Protein AF-A0A7L5UGE1-F1 (afdb_monomer)

Nearest PDB structures (foldseek):
  4qju-assembly1_B  TM=6.242E-01  e=6.641E+00  Staphylococcus aureus subsp. aureus Mu50

Mean predicted aligned error: 15.77 Å

Sequence (163 aa):
MPEPKDEFDSEWFNFQMKEAQKIKNRIQQMTYGKKKDIEFARKYWDEKIEKNEKELEVIKERLGDFLNRYDMTSFSTSYGNAHLRAAGDKFDWKALSADDKREIAKHLPEELVDRKPKEGAVNKASQILDDGRVVLTETGEIIPGLTGKKGGYKTVTIRERGI

Foldseek 3Di:
DDDPDDPPDPVNVVVVVVVVVVVVVVVVVVVVVVVVVVVVVVVVVVVVVVVVVVVVQVVFVVVQVVCVVVVHQKDADPFFIKGWDWDAWDKPVVVDDPVLQQQLLVPDDPVQDPPGHDPVSLSVQWAADCVQWIAGPPPRDTRPPIGTHGIRDITIDTDGPDD

Solvent-accessible surface area (backbone atoms only — not comparable to full-atom values): 9485 Å² total; per-residue (Å²): 131,86,75,84,80,69,89,76,44,75,65,52,52,52,50,52,53,53,50,52,50,52,51,51,52,50,51,51,51,52,54,51,50,54,52,52,52,52,51,52,53,48,53,54,50,52,54,52,49,54,52,53,53,52,53,50,50,55,51,34,52,53,53,40,52,51,28,59,76,69,75,41,57,61,52,78,56,99,71,28,36,44,33,57,36,69,37,68,70,45,67,55,67,85,79,52,51,80,64,55,52,52,57,42,46,71,76,47,61,73,95,63,57,56,102,68,66,52,72,73,53,52,60,74,50,36,47,55,39,99,86,22,48,30,24,30,70,87,78,64,47,71,44,70,95,47,46,34,50,53,40,72,51,76,39,51,48,75,48,70,66,82,132

pLDDT: mean 77.33, std 13.58, range [39.88, 94.38]

Structure (mmCIF, N/CA/C/O backbone):
data_AF-A0A7L5UGE1-F1
#
_entry.id   AF-A0A7L5UGE1-F1
#
loop_
_atom_site.group_PDB
_atom_site.id
_atom_site.type_symbol
_atom_site.labe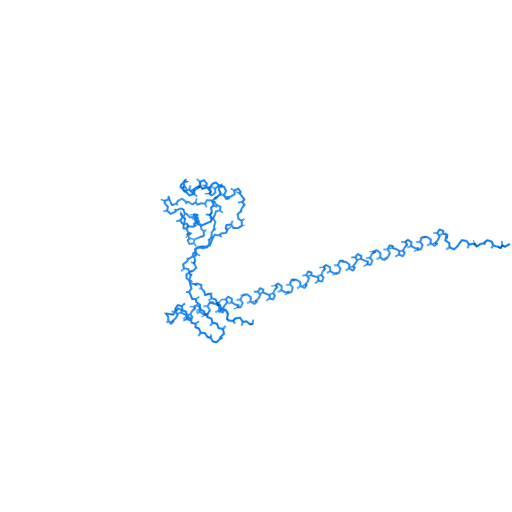l_atom_id
_atom_site.label_alt_id
_atom_site.label_comp_id
_atom_site.label_asym_id
_atom_site.label_entity_id
_atom_site.label_seq_id
_atom_site.pdbx_PDB_ins_code
_atom_site.Cartn_x
_atom_site.Cartn_y
_atom_site.Cartn_z
_atom_site.occupancy
_atom_site.B_iso_or_equiv
_atom_site.auth_seq_id
_atom_site.auth_comp_id
_atom_site.auth_asym_id
_atom_site.auth_atom_id
_atom_site.pdbx_PDB_model_num
ATOM 1 N N . MET A 1 1 ? 59.373 3.687 -53.314 1.00 43.06 1 MET A N 1
ATOM 2 C CA . MET A 1 1 ? 58.569 3.027 -52.265 1.00 43.06 1 MET A CA 1
ATOM 3 C C . MET A 1 1 ? 57.116 3.160 -52.683 1.00 43.06 1 MET A C 1
ATOM 5 O O . MET A 1 1 ? 56.742 4.282 -52.997 1.00 43.06 1 MET A O 1
ATOM 9 N N . PRO A 1 2 ? 56.343 2.073 -52.815 1.00 43.62 2 PRO A N 1
ATOM 10 C CA . PRO A 1 2 ? 54.919 2.188 -53.110 1.00 43.62 2 PRO A CA 1
ATOM 11 C C . PRO A 1 2 ? 54.202 2.766 -51.883 1.00 43.62 2 PRO A C 1
ATOM 13 O O . PRO A 1 2 ? 54.398 2.276 -50.773 1.00 43.62 2 PRO A O 1
ATOM 16 N N . GLU A 1 3 ? 53.431 3.834 -52.083 1.00 52.38 3 GLU A N 1
ATOM 17 C CA . GLU A 1 3 ? 52.557 4.410 -51.057 1.00 52.38 3 GLU A CA 1
ATOM 18 C C . GLU A 1 3 ? 51.480 3.383 -50.656 1.00 52.38 3 GLU A C 1
ATOM 20 O O . GLU A 1 3 ? 51.019 2.625 -51.521 1.00 52.38 3 GLU A O 1
ATOM 25 N N . PRO A 1 4 ? 51.087 3.308 -49.370 1.00 50.84 4 PRO A N 1
ATOM 26 C CA . PRO A 1 4 ? 50.013 2.419 -48.957 1.00 50.84 4 PRO A CA 1
ATOM 27 C C . PRO A 1 4 ? 48.725 2.885 -49.637 1.00 50.84 4 PRO A C 1
ATOM 29 O O . PRO A 1 4 ? 48.258 3.992 -49.390 1.00 50.84 4 PRO A O 1
ATOM 32 N N . LYS A 1 5 ? 48.168 2.052 -50.520 1.00 56.16 5 LYS A N 1
ATOM 33 C CA . LYS A 1 5 ? 46.841 2.277 -51.095 1.00 56.16 5 LYS A CA 1
ATOM 34 C C . LYS A 1 5 ? 45.798 2.121 -49.986 1.00 56.16 5 LYS A C 1
ATOM 36 O O . LYS A 1 5 ? 45.504 1.001 -49.588 1.00 56.16 5 LYS A O 1
ATOM 41 N N . ASP A 1 6 ? 45.336 3.266 -49.494 1.00 61.44 6 ASP A N 1
ATOM 42 C CA . ASP A 1 6 ? 44.106 3.568 -48.753 1.00 61.44 6 ASP A CA 1
ATOM 43 C C . ASP A 1 6 ? 43.287 2.365 -48.244 1.00 61.44 6 ASP A C 1
ATOM 45 O O . ASP A 1 6 ? 42.313 1.944 -48.860 1.00 61.44 6 ASP A O 1
ATOM 49 N N . GLU A 1 7 ? 43.621 1.857 -47.052 1.00 59.53 7 GLU A N 1
ATOM 50 C CA . GLU A 1 7 ? 42.782 0.897 -46.303 1.00 59.53 7 GLU A CA 1
ATOM 51 C C . GLU A 1 7 ? 41.473 1.520 -45.769 1.00 59.53 7 GLU A C 1
ATOM 53 O O . GLU A 1 7 ? 40.597 0.814 -45.267 1.00 59.53 7 GLU A O 1
ATOM 58 N N . PHE A 1 8 ? 41.327 2.844 -45.875 1.00 65.00 8 PHE A N 1
ATOM 59 C CA . PHE A 1 8 ? 40.219 3.624 -45.323 1.00 65.00 8 PHE A CA 1
ATOM 60 C C . PHE A 1 8 ? 39.523 4.436 -46.416 1.00 65.00 8 PHE A C 1
ATOM 62 O O . PHE A 1 8 ? 39.531 5.667 -46.406 1.00 65.00 8 PHE A O 1
ATOM 69 N N . ASP A 1 9 ? 38.928 3.740 -47.378 1.00 77.44 9 ASP A N 1
ATOM 70 C CA . ASP A 1 9 ? 38.151 4.363 -48.443 1.00 77.44 9 ASP A CA 1
ATOM 71 C C . ASP A 1 9 ? 36.669 4.568 -48.059 1.00 77.44 9 ASP A C 1
ATOM 73 O O . ASP A 1 9 ? 36.203 4.280 -46.948 1.00 77.44 9 ASP A O 1
ATOM 77 N N . SER A 1 10 ? 35.898 5.113 -49.000 1.00 77.38 10 SER A N 1
ATOM 78 C CA . SER A 1 10 ? 34.471 5.391 -48.799 1.00 77.38 10 SER A CA 1
ATOM 79 C C . SER A 1 10 ? 33.643 4.118 -48.575 1.00 77.38 10 SER A C 1
ATOM 81 O O . SER A 1 10 ? 32.617 4.166 -47.891 1.00 77.38 10 SER A O 1
ATOM 83 N N . GLU A 1 11 ? 34.065 2.975 -49.123 1.00 80.44 11 GLU A N 1
ATOM 84 C CA . GLU A 1 11 ? 33.382 1.694 -48.935 1.00 80.44 11 GLU A CA 1
ATOM 85 C C . GLU A 1 11 ? 33.608 1.157 -47.522 1.00 80.44 11 GLU A C 1
ATOM 87 O O . GLU A 1 11 ? 32.646 0.751 -46.858 1.00 80.44 11 GLU A O 1
ATOM 92 N N . TRP A 1 12 ? 34.843 1.250 -47.019 1.00 81.94 12 TRP A N 1
ATOM 93 C CA . TRP A 1 12 ? 35.171 0.926 -45.634 1.00 81.94 12 TRP A CA 1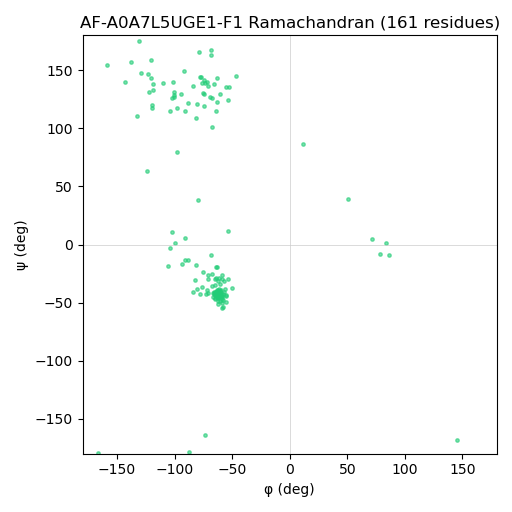
ATOM 94 C C . TRP A 1 12 ? 34.354 1.775 -44.655 1.00 81.94 12 TRP A C 1
ATOM 96 O O . TRP A 1 12 ? 33.716 1.232 -43.749 1.00 81.94 12 TRP A O 1
ATOM 106 N N . PHE A 1 13 ? 34.281 3.095 -44.865 1.00 77.69 13 PHE A N 1
ATOM 107 C CA . PHE A 1 13 ? 33.494 3.989 -44.007 1.00 77.69 13 PHE A CA 1
ATOM 108 C C . PHE A 1 13 ? 32.000 3.626 -44.008 1.00 77.69 13 PHE A C 1
ATOM 110 O O . PHE A 1 13 ? 31.371 3.531 -42.949 1.00 77.69 13 PHE A O 1
ATOM 117 N N . ASN A 1 14 ? 31.429 3.348 -45.184 1.00 79.94 14 ASN A N 1
ATOM 118 C CA . ASN A 1 14 ? 30.033 2.926 -45.315 1.00 79.94 14 ASN A CA 1
ATOM 119 C C . ASN A 1 14 ? 29.756 1.591 -44.608 1.00 79.94 14 ASN A C 1
ATOM 121 O O . ASN A 1 14 ? 28.712 1.432 -43.965 1.00 79.94 14 ASN A O 1
ATOM 125 N N . PHE A 1 15 ? 30.691 0.640 -44.679 1.00 83.75 15 PHE A N 1
ATOM 126 C CA . PHE A 1 15 ? 30.605 -0.615 -43.939 1.00 83.75 15 PHE A CA 1
ATOM 127 C C . PHE A 1 15 ? 30.607 -0.375 -42.422 1.00 83.75 15 PHE A C 1
ATOM 129 O O . PHE A 1 15 ? 29.707 -0.865 -41.732 1.00 83.75 15 PHE A O 1
ATOM 136 N N . GLN A 1 16 ? 31.537 0.439 -41.907 1.00 83.88 16 GLN A N 1
ATOM 137 C CA . GLN A 1 16 ? 31.598 0.770 -40.478 1.00 83.88 16 GLN A CA 1
ATOM 138 C C . GLN A 1 16 ? 30.318 1.463 -39.994 1.00 83.88 16 GLN A C 1
ATOM 140 O O . GLN A 1 16 ? 29.776 1.105 -38.949 1.00 83.88 16 GLN A O 1
ATOM 145 N N . MET A 1 17 ? 29.768 2.400 -40.773 1.00 86.25 17 MET A N 1
ATOM 146 C CA . MET A 1 17 ? 28.510 3.081 -40.441 1.00 86.25 17 MET A CA 1
ATOM 147 C C . MET A 1 17 ? 27.316 2.118 -40.396 1.00 86.25 17 MET A C 1
ATOM 149 O O . MET A 1 17 ? 26.466 2.211 -39.504 1.00 86.25 17 MET A O 1
ATOM 153 N N . LYS A 1 18 ? 27.260 1.146 -41.315 1.00 86.00 18 LYS A N 1
ATOM 154 C CA . LYS A 1 18 ? 26.225 0.103 -41.319 1.00 86.00 18 LYS A CA 1
ATOM 155 C C . LYS A 1 18 ? 26.334 -0.807 -40.094 1.00 86.00 18 LYS A C 1
ATOM 157 O O . LYS A 1 18 ? 25.310 -1.119 -39.479 1.00 86.00 18 LYS A O 1
ATOM 162 N N . GLU A 1 19 ? 27.543 -1.210 -39.713 1.00 89.00 19 GLU A N 1
ATOM 163 C CA . GLU A 1 19 ? 27.772 -2.011 -38.505 1.00 89.00 19 GLU A CA 1
ATOM 164 C C . GLU A 1 19 ? 27.459 -1.220 -37.228 1.00 89.00 19 GLU A C 1
ATOM 166 O O . GLU A 1 19 ? 26.754 -1.727 -36.352 1.00 89.00 19 GLU A O 1
ATOM 171 N N . ALA A 1 20 ? 27.851 0.054 -37.155 1.00 87.81 20 ALA A N 1
ATOM 172 C CA . ALA A 1 20 ? 27.502 0.941 -36.047 1.00 87.81 20 ALA A CA 1
ATOM 173 C C . ALA A 1 20 ? 25.978 1.070 -35.880 1.00 87.81 20 ALA A C 1
ATOM 175 O O . ALA A 1 20 ? 25.462 0.968 -34.762 1.00 87.81 20 ALA A O 1
ATOM 176 N N . GLN A 1 21 ? 25.229 1.208 -36.981 1.00 91.38 21 GLN A N 1
ATOM 177 C CA . GLN A 1 21 ? 23.766 1.254 -36.938 1.00 91.38 21 GLN A CA 1
ATOM 178 C C . GLN A 1 21 ? 23.159 -0.070 -36.451 1.00 91.38 21 GLN A C 1
ATOM 180 O O . GLN A 1 21 ? 22.232 -0.059 -35.635 1.00 91.38 21 GLN A O 1
ATOM 185 N N . LYS A 1 22 ? 23.685 -1.222 -36.893 1.00 94.31 22 LYS A N 1
ATOM 186 C CA . LYS A 1 22 ? 23.242 -2.537 -36.397 1.00 94.31 22 LYS A CA 1
ATOM 187 C C . LYS A 1 22 ? 23.493 -2.685 -34.899 1.00 94.31 22 LYS A C 1
ATOM 189 O O . LYS A 1 22 ? 22.602 -3.133 -34.177 1.00 94.31 22 LYS A O 1
ATOM 194 N N . ILE A 1 23 ? 24.676 -2.297 -34.424 1.00 91.00 23 ILE A N 1
ATOM 195 C CA . ILE A 1 23 ? 25.034 -2.346 -33.001 1.00 91.00 23 ILE A CA 1
ATOM 196 C C . ILE A 1 23 ? 24.110 -1.430 -32.194 1.00 91.00 23 ILE A C 1
ATOM 198 O O . ILE A 1 23 ? 23.554 -1.863 -31.185 1.00 91.00 23 ILE A O 1
ATOM 202 N N . LYS A 1 24 ? 23.859 -0.205 -32.667 1.00 93.69 24 LYS A N 1
ATOM 203 C CA . LYS A 1 24 ? 22.933 0.734 -32.019 1.00 93.69 24 LYS A CA 1
ATOM 204 C C . LYS A 1 24 ? 21.520 0.157 -31.900 1.00 93.69 24 LYS A C 1
ATOM 206 O O . LYS A 1 24 ? 20.927 0.221 -30.824 1.00 93.69 24 LYS A O 1
ATOM 211 N N . ASN A 1 25 ? 21.011 -0.468 -32.961 1.00 93.56 25 ASN A N 1
ATOM 212 C CA . ASN A 1 25 ? 19.705 -1.129 -32.940 1.00 93.56 25 ASN A CA 1
ATOM 213 C C . ASN A 1 25 ? 19.673 -2.293 -31.931 1.00 93.56 25 ASN A C 1
ATOM 215 O O . ASN A 1 25 ? 18.712 -2.420 -31.172 1.00 93.56 25 ASN A O 1
ATOM 219 N N . ARG A 1 26 ? 20.738 -3.107 -31.855 1.00 94.19 26 ARG A N 1
ATOM 220 C CA . ARG A 1 26 ? 20.853 -4.179 -30.847 1.00 94.19 26 ARG A CA 1
ATOM 221 C C . ARG A 1 26 ? 20.859 -3.623 -29.423 1.00 94.19 26 ARG A C 1
ATOM 223 O O . ARG A 1 26 ? 20.152 -4.148 -28.569 1.00 94.19 26 ARG A O 1
ATOM 230 N N . ILE A 1 27 ? 21.598 -2.541 -29.161 1.00 93.75 27 ILE A N 1
ATOM 231 C CA . ILE A 1 27 ? 21.618 -1.876 -27.846 1.00 93.75 27 ILE A CA 1
ATOM 232 C C . ILE A 1 27 ? 20.215 -1.398 -27.455 1.00 93.75 27 ILE A C 1
ATOM 234 O O . ILE A 1 27 ? 19.791 -1.598 -26.314 1.00 93.75 27 ILE A O 1
ATOM 238 N N . GLN A 1 28 ? 19.470 -0.806 -28.390 1.00 94.00 28 GLN A N 1
ATOM 239 C CA . GLN A 1 28 ? 18.096 -0.366 -28.144 1.00 94.00 28 GLN A CA 1
ATOM 240 C C . GLN A 1 28 ? 17.165 -1.539 -27.817 1.00 94.00 28 GLN A C 1
ATOM 242 O O . GLN A 1 28 ? 16.421 -1.465 -26.839 1.00 94.00 28 GLN A O 1
ATOM 247 N N . GLN A 1 29 ? 17.248 -2.638 -28.572 1.00 93.62 29 GLN A N 1
ATOM 248 C CA . GLN A 1 29 ? 16.466 -3.849 -28.306 1.00 93.62 29 GLN A CA 1
ATOM 249 C C . GLN A 1 29 ? 16.792 -4.457 -26.937 1.00 93.62 29 GLN A C 1
ATOM 251 O O . GLN A 1 29 ? 15.876 -4.760 -26.176 1.00 93.62 29 GLN A O 1
ATOM 256 N N . MET A 1 30 ? 18.076 -4.564 -26.578 1.00 92.50 30 MET A N 1
ATOM 257 C CA . MET A 1 30 ? 18.494 -5.056 -25.258 1.00 92.50 30 MET A CA 1
ATOM 258 C C . MET A 1 30 ? 18.007 -4.143 -24.127 1.00 92.50 30 MET A C 1
ATOM 260 O O . MET A 1 30 ? 17.548 -4.620 -23.092 1.00 92.50 30 MET A O 1
ATOM 264 N N . THR A 1 31 ? 18.056 -2.823 -24.326 1.00 92.62 31 THR A N 1
ATOM 265 C CA . THR A 1 31 ? 17.571 -1.845 -23.340 1.00 92.62 31 THR A CA 1
ATOM 266 C C . THR A 1 31 ? 16.060 -1.950 -23.145 1.00 92.62 31 THR A C 1
ATOM 268 O O . THR A 1 31 ? 15.576 -1.875 -22.015 1.00 92.62 31 THR A O 1
ATOM 271 N N . TYR A 1 32 ? 15.309 -2.141 -24.232 1.00 92.94 32 TYR A N 1
ATOM 272 C CA . TYR A 1 32 ? 13.870 -2.378 -24.172 1.00 92.94 32 TYR A CA 1
ATOM 273 C C . TYR A 1 32 ? 13.546 -3.700 -23.460 1.00 92.94 32 TYR A C 1
ATOM 275 O O . TYR A 1 32 ? 12.730 -3.700 -22.541 1.00 92.94 32 TYR A O 1
ATOM 283 N N . GLY A 1 33 ? 14.241 -4.790 -23.810 1.00 91.56 33 GLY A N 1
ATOM 284 C CA . GLY A 1 33 ? 14.109 -6.089 -23.142 1.00 91.56 33 GLY A CA 1
ATOM 285 C C . GLY A 1 33 ? 14.345 -5.984 -21.636 1.00 91.56 33 GLY A C 1
ATOM 286 O O . GLY A 1 33 ? 13.472 -6.343 -20.854 1.00 91.56 33 GLY A O 1
ATOM 287 N N . LYS A 1 34 ? 15.442 -5.335 -21.224 1.00 92.50 34 LYS A N 1
ATOM 288 C CA . LYS A 1 34 ? 15.752 -5.090 -19.807 1.00 92.50 34 LYS A CA 1
ATOM 289 C C . LYS A 1 34 ? 14.623 -4.365 -19.069 1.00 92.50 34 LYS A C 1
ATOM 291 O O . LYS A 1 34 ? 14.309 -4.715 -17.935 1.00 92.50 34 LYS A O 1
ATOM 296 N N . LYS A 1 35 ? 14.027 -3.332 -19.677 1.00 94.06 35 LYS A N 1
ATOM 297 C CA . LYS A 1 35 ? 12.900 -2.610 -19.061 1.00 94.06 35 LYS A CA 1
ATOM 298 C C . LYS A 1 35 ? 11.688 -3.522 -18.885 1.00 94.06 35 LYS A C 1
ATOM 300 O O . LYS A 1 35 ? 11.094 -3.517 -17.811 1.00 94.06 35 LYS A O 1
ATOM 305 N N . LYS A 1 36 ? 11.371 -4.318 -19.906 1.00 93.81 36 LYS A N 1
ATOM 306 C CA . LYS A 1 36 ? 10.251 -5.262 -19.882 1.00 93.81 36 LYS A CA 1
ATOM 307 C C . LYS A 1 36 ? 10.444 -6.358 -18.830 1.00 93.81 36 LYS A C 1
ATOM 309 O O . LYS A 1 36 ? 9.499 -6.678 -18.119 1.00 93.81 36 LYS A O 1
ATOM 314 N N . ASP A 1 37 ? 11.658 -6.880 -18.682 1.00 94.12 37 ASP A N 1
ATOM 315 C CA . ASP A 1 37 ? 11.968 -7.901 -17.675 1.00 94.12 37 ASP A CA 1
ATOM 316 C C . ASP A 1 37 ? 11.813 -7.352 -16.253 1.00 94.12 37 ASP A C 1
ATOM 318 O O . ASP A 1 37 ? 11.245 -8.015 -15.388 1.00 94.12 37 ASP A O 1
ATOM 322 N N . ILE A 1 38 ? 12.260 -6.112 -16.013 1.00 93.25 38 ILE A N 1
ATOM 323 C CA . ILE A 1 38 ? 12.062 -5.430 -14.725 1.00 93.25 38 ILE A CA 1
ATOM 324 C C . ILE A 1 38 ? 10.572 -5.230 -14.443 1.00 93.25 38 ILE A C 1
ATOM 326 O O . ILE A 1 38 ? 10.128 -5.461 -13.322 1.00 93.25 38 ILE A O 1
ATOM 330 N N . GLU A 1 39 ? 9.801 -4.794 -15.438 1.00 94.38 39 GLU A N 1
ATOM 331 C CA . GLU A 1 39 ? 8.356 -4.601 -15.303 1.00 94.38 39 GLU A CA 1
ATOM 332 C C . GLU A 1 39 ? 7.639 -5.920 -14.992 1.00 94.38 39 GLU A C 1
ATOM 334 O O . GLU A 1 39 ? 6.830 -5.981 -14.068 1.00 94.38 39 GLU A O 1
ATOM 339 N N . PHE A 1 40 ? 7.997 -6.996 -15.697 1.00 93.81 40 PHE A N 1
ATOM 340 C CA . PHE A 1 40 ? 7.453 -8.327 -15.452 1.00 93.81 40 PHE A CA 1
ATOM 341 C C . PHE A 1 40 ? 7.802 -8.839 -14.05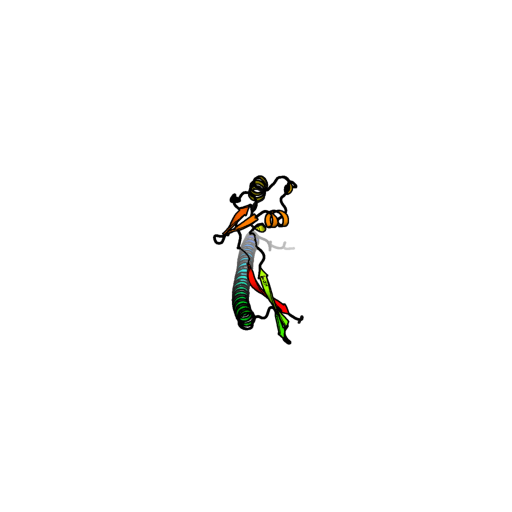1 1.00 93.81 40 PHE A C 1
ATOM 343 O O . PHE A 1 40 ? 6.923 -9.314 -13.334 1.00 93.81 40 PHE A O 1
ATOM 350 N N . ALA A 1 41 ? 9.065 -8.703 -13.636 1.00 93.31 41 ALA A N 1
ATOM 351 C CA . ALA A 1 41 ? 9.507 -9.117 -12.310 1.00 93.31 41 ALA A CA 1
ATOM 352 C C . ALA A 1 41 ? 8.791 -8.334 -11.202 1.00 93.31 41 ALA A C 1
ATOM 354 O O . ALA A 1 41 ? 8.354 -8.936 -10.225 1.00 93.31 41 ALA A O 1
ATOM 355 N N . ARG A 1 42 ? 8.632 -7.013 -11.362 1.00 93.56 42 ARG A N 1
ATOM 356 C CA . ARG A 1 42 ? 7.875 -6.176 -10.417 1.00 93.56 42 ARG A CA 1
ATOM 357 C C . ARG A 1 42 ? 6.441 -6.654 -10.296 1.00 93.56 42 ARG A C 1
ATOM 359 O O . ARG A 1 42 ? 6.029 -7.022 -9.207 1.00 93.56 42 ARG A O 1
ATOM 366 N N . LYS A 1 43 ? 5.739 -6.763 -11.426 1.00 93.94 43 LYS A N 1
ATOM 367 C CA . LYS A 1 43 ? 4.349 -7.218 -11.449 1.00 93.94 43 LYS A CA 1
ATOM 368 C C . LYS A 1 43 ? 4.182 -8.583 -10.778 1.00 93.94 43 LYS A C 1
ATOM 370 O O . LYS A 1 43 ? 3.277 -8.758 -9.973 1.00 93.94 43 LYS A O 1
ATOM 375 N N . TYR A 1 44 ? 5.073 -9.530 -11.070 1.00 94.38 44 TYR A N 1
ATOM 376 C CA . TYR A 1 44 ? 5.045 -10.851 -10.447 1.00 94.38 44 TYR A CA 1
ATOM 377 C C . TYR A 1 44 ? 5.160 -10.774 -8.918 1.00 94.38 44 TYR A C 1
ATOM 379 O O . TYR A 1 44 ? 4.395 -11.428 -8.211 1.00 94.38 44 TYR A O 1
ATOM 387 N N . TRP A 1 45 ? 6.106 -9.991 -8.393 1.00 92.25 45 TRP A N 1
ATOM 388 C CA . TRP A 1 45 ? 6.289 -9.864 -6.947 1.00 92.25 45 TRP A CA 1
ATOM 389 C C . TRP A 1 45 ? 5.168 -9.073 -6.280 1.00 92.25 45 TRP A C 1
ATOM 391 O O . TRP A 1 45 ? 4.712 -9.492 -5.218 1.00 92.25 45 TRP A O 1
ATOM 401 N N . ASP A 1 46 ? 4.681 -8.010 -6.916 1.00 93.12 46 ASP A N 1
ATOM 402 C CA . ASP A 1 46 ? 3.555 -7.215 -6.425 1.00 93.12 46 ASP A CA 1
ATOM 403 C C . ASP A 1 46 ? 2.303 -8.095 -6.270 1.00 93.12 46 ASP A C 1
ATOM 405 O O . ASP A 1 46 ? 1.687 -8.108 -5.207 1.00 93.12 46 ASP A O 1
ATOM 409 N N . GLU A 1 47 ? 1.993 -8.940 -7.262 1.00 92.69 47 GLU A N 1
ATOM 410 C CA . GLU A 1 47 ? 0.884 -9.904 -7.187 1.00 92.69 47 GLU A CA 1
ATOM 411 C C . GLU A 1 47 ? 1.060 -10.919 -6.041 1.00 92.69 47 GLU A C 1
ATOM 413 O O . GLU A 1 47 ? 0.092 -11.312 -5.380 1.00 92.69 47 GLU A O 1
ATOM 418 N N . LYS A 1 48 ? 2.294 -11.374 -5.783 1.00 91.81 48 LYS A N 1
ATOM 419 C CA . LYS A 1 48 ? 2.575 -12.299 -4.672 1.00 91.81 48 LYS A CA 1
ATOM 420 C C . LYS A 1 48 ? 2.444 -11.615 -3.320 1.00 91.81 48 LYS A C 1
ATOM 422 O O . LYS A 1 48 ? 1.905 -12.232 -2.404 1.00 91.81 48 LYS A O 1
ATOM 427 N N . ILE A 1 49 ? 2.930 -10.387 -3.185 1.00 89.56 49 ILE A N 1
ATOM 428 C CA . ILE A 1 49 ? 2.800 -9.606 -1.954 1.00 89.56 49 ILE A CA 1
ATOM 429 C C . ILE A 1 49 ? 1.320 -9.355 -1.678 1.00 89.56 49 ILE A C 1
ATOM 431 O O . ILE A 1 49 ? 0.847 -9.748 -0.618 1.00 89.56 49 ILE A O 1
ATOM 435 N N . GLU A 1 50 ? 0.567 -8.852 -2.659 1.00 91.06 50 GLU A N 1
ATOM 436 C CA . GLU A 1 50 ? -0.868 -8.581 -2.519 1.00 91.06 50 GLU A CA 1
ATOM 437 C C . GLU A 1 50 ? -1.648 -9.842 -2.107 1.00 91.06 50 GLU A C 1
ATOM 439 O O . GLU A 1 50 ? -2.528 -9.797 -1.245 1.00 91.06 50 GLU A O 1
ATOM 444 N N . LYS A 1 51 ? -1.308 -11.003 -2.685 1.00 92.50 51 LYS A N 1
ATOM 445 C CA . LYS A 1 51 ? -1.910 -12.280 -2.282 1.00 92.50 51 LYS A CA 1
ATOM 446 C C . LYS A 1 51 ? -1.636 -12.600 -0.807 1.00 92.50 51 LYS A C 1
ATOM 448 O O . LYS A 1 51 ? -2.566 -12.963 -0.090 1.00 92.50 51 LYS A O 1
ATOM 453 N N . ASN A 1 52 ? -0.387 -12.483 -0.359 1.00 91.56 52 ASN A N 1
ATOM 454 C CA . ASN A 1 52 ? -0.022 -12.768 1.032 1.00 91.56 52 ASN A CA 1
ATOM 455 C C . ASN A 1 52 ? -0.629 -11.748 2.006 1.00 91.56 52 ASN A C 1
ATOM 457 O O . ASN A 1 52 ? -1.048 -12.125 3.095 1.00 91.56 52 ASN A O 1
ATOM 461 N N . GLU A 1 53 ? -0.737 -10.477 1.615 1.00 90.12 53 GLU A N 1
ATOM 462 C CA . GLU A 1 53 ? -1.416 -9.448 2.408 1.00 90.12 53 GLU A CA 1
ATOM 463 C C . GLU A 1 53 ? -2.901 -9.779 2.596 1.00 90.12 53 GLU A C 1
ATOM 465 O O . GLU A 1 53 ? -3.406 -9.704 3.715 1.00 90.12 53 GLU A O 1
ATOM 470 N N . LYS A 1 54 ? -3.590 -10.237 1.542 1.00 89.12 54 LYS A N 1
ATOM 471 C CA . LYS A 1 54 ? -4.981 -10.710 1.647 1.00 89.12 54 LYS A CA 1
ATOM 472 C C . LYS A 1 54 ? -5.112 -11.913 2.580 1.00 89.12 54 LYS A C 1
ATOM 474 O O . LYS A 1 54 ? -6.019 -11.944 3.407 1.00 89.12 54 LYS A O 1
ATOM 479 N N . GLU A 1 55 ? -4.217 -12.896 2.473 1.00 90.12 55 GLU A N 1
ATOM 480 C CA . GLU A 1 55 ? -4.208 -14.051 3.382 1.00 90.12 55 GLU A CA 1
ATOM 481 C C . GLU A 1 55 ? -3.961 -13.625 4.839 1.00 90.12 55 GLU A C 1
ATOM 483 O O . GLU A 1 55 ? -4.631 -14.116 5.752 1.00 90.12 55 GLU A O 1
ATOM 488 N N . LEU A 1 56 ? -3.062 -12.663 5.063 1.00 87.00 56 LEU A N 1
ATOM 489 C CA . LEU A 1 56 ? -2.798 -12.095 6.381 1.00 87.00 56 LEU A CA 1
ATOM 490 C C . LEU A 1 56 ? -4.029 -11.378 6.958 1.00 87.00 56 LEU A C 1
ATOM 492 O O . LEU A 1 56 ? -4.318 -11.541 8.144 1.00 87.00 56 LEU A O 1
ATOM 496 N N . GLU A 1 57 ? -4.770 -10.617 6.151 1.00 84.31 57 GLU A N 1
ATOM 497 C CA . GLU A 1 57 ? -6.021 -9.984 6.592 1.00 84.31 57 GLU A CA 1
ATOM 498 C C . GLU A 1 57 ? -7.077 -11.025 6.991 1.00 84.31 57 GLU A C 1
ATOM 500 O O . GLU A 1 57 ? -7.661 -10.912 8.068 1.00 84.31 57 GLU A O 1
ATOM 505 N N . VAL A 1 58 ? -7.237 -12.110 6.224 1.00 87.38 58 VAL A N 1
ATOM 506 C CA . VAL A 1 58 ? -8.137 -13.220 6.599 1.00 87.38 58 VAL A CA 1
ATOM 507 C C . VAL A 1 58 ? -7.723 -13.852 7.934 1.00 87.38 58 VAL A C 1
ATOM 509 O O . VAL A 1 58 ? -8.571 -14.202 8.758 1.00 87.38 58 VAL A O 1
ATOM 512 N N . ILE A 1 59 ? -6.420 -14.007 8.189 1.00 88.88 59 ILE A N 1
ATOM 513 C CA . ILE A 1 59 ? -5.926 -14.509 9.480 1.00 88.88 59 ILE A CA 1
ATOM 514 C C . ILE A 1 59 ? -6.257 -13.525 10.609 1.00 88.88 59 ILE A C 1
ATOM 516 O O . ILE A 1 59 ? -6.706 -13.955 11.674 1.00 88.88 59 ILE A O 1
ATOM 520 N N . LYS A 1 60 ? -6.075 -12.216 10.397 1.00 87.00 60 LYS A N 1
ATOM 521 C CA . LYS A 1 60 ? -6.433 -11.184 11.384 1.00 87.00 60 LYS A CA 1
ATOM 522 C C . LYS A 1 60 ? -7.922 -11.203 11.715 1.00 87.00 60 LYS A C 1
ATOM 524 O O . LYS A 1 60 ? -8.258 -11.118 12.893 1.00 87.00 60 LYS A O 1
ATOM 529 N N . GLU A 1 61 ? -8.793 -11.357 10.720 1.00 84.44 61 GLU A N 1
ATOM 530 C CA . GLU A 1 61 ? -10.241 -11.499 10.926 1.00 84.44 61 GLU A CA 1
ATOM 531 C C . GLU A 1 61 ? -10.556 -12.714 11.803 1.00 84.44 61 GLU A C 1
ATOM 533 O O . GLU A 1 61 ? -11.200 -12.574 12.840 1.00 84.44 61 GLU A O 1
ATOM 538 N N . ARG A 1 62 ? -9.996 -13.886 11.476 1.00 87.06 62 ARG A N 1
ATOM 539 C CA . ARG A 1 62 ? -10.190 -15.113 12.270 1.00 87.06 62 ARG A CA 1
ATOM 540 C C . ARG A 1 62 ? -9.683 -14.983 13.705 1.00 87.06 62 ARG A C 1
ATOM 542 O O . ARG A 1 62 ? -10.323 -15.477 14.632 1.00 87.06 62 ARG A O 1
ATOM 549 N N . LEU A 1 63 ? -8.537 -14.332 13.908 1.00 88.62 63 LEU A N 1
ATOM 550 C CA . LEU A 1 63 ? -8.024 -14.034 15.248 1.00 88.62 63 LEU A CA 1
ATOM 551 C C . LEU A 1 63 ? -8.946 -13.061 15.993 1.00 88.62 63 LEU A C 1
ATOM 553 O O . LEU A 1 63 ? -9.112 -13.182 17.205 1.00 88.62 63 LEU A O 1
ATOM 557 N N . GLY A 1 64 ? -9.566 -12.120 15.280 1.00 84.94 64 GLY A N 1
ATOM 558 C CA . GLY A 1 64 ? -10.534 -11.181 15.837 1.00 84.94 64 GLY A CA 1
ATOM 559 C C . GLY A 1 64 ? -11.802 -11.888 16.292 1.00 84.94 64 GLY A C 1
ATOM 560 O O . GLY A 1 64 ? -12.253 -11.669 17.415 1.00 84.94 64 GLY A O 1
ATOM 561 N N . ASP A 1 65 ? -12.321 -12.793 15.465 1.00 84.88 65 ASP A N 1
ATOM 562 C CA . ASP A 1 65 ? -13.466 -13.644 15.787 1.00 84.88 65 ASP A CA 1
ATOM 563 C C . ASP A 1 65 ? -13.185 -14.548 16.985 1.00 84.88 65 ASP A C 1
ATOM 565 O O . ASP A 1 65 ? -14.028 -14.672 17.874 1.00 84.88 65 ASP A O 1
ATOM 569 N N . PHE A 1 66 ? -11.992 -15.148 17.044 1.00 89.00 66 PHE A N 1
ATOM 570 C CA . PHE A 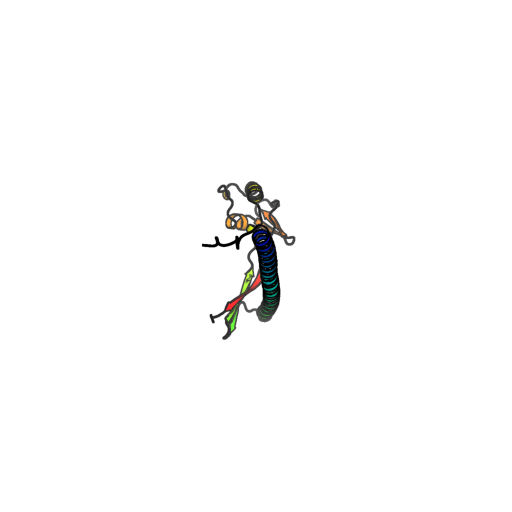1 66 ? -11.547 -15.931 18.194 1.00 89.00 66 PHE A CA 1
ATOM 571 C C . PHE A 1 66 ? -11.562 -15.088 19.474 1.00 89.00 66 PHE A C 1
ATOM 573 O O . PHE A 1 66 ? -12.216 -15.458 20.446 1.00 89.00 66 PHE A O 1
ATOM 580 N N . LEU A 1 67 ? -10.894 -13.932 19.464 1.00 88.00 67 LEU A N 1
ATOM 581 C CA . LEU A 1 67 ? -10.826 -13.043 20.624 1.00 88.00 67 LEU A CA 1
ATOM 582 C C . LEU A 1 67 ? -12.221 -12.572 21.062 1.00 88.00 67 LEU A C 1
ATOM 584 O O . LEU A 1 67 ? -12.529 -12.609 22.248 1.00 88.00 67 LEU A O 1
ATOM 588 N N . ASN A 1 68 ? -13.099 -12.214 20.120 1.00 83.69 68 ASN A N 1
ATOM 589 C CA . ASN A 1 68 ? -14.479 -11.828 20.423 1.00 83.69 68 ASN A CA 1
ATOM 590 C C . ASN A 1 68 ? -15.310 -12.982 21.000 1.00 83.69 68 ASN A C 1
ATOM 592 O O . ASN A 1 68 ? -16.060 -12.768 21.948 1.00 83.69 68 ASN A O 1
ATOM 596 N N . ARG A 1 69 ? -15.185 -14.200 20.456 1.00 90.31 69 ARG A N 1
ATOM 597 C CA . ARG A 1 69 ? -15.940 -15.379 20.914 1.00 90.31 69 ARG A CA 1
ATOM 598 C C . ARG A 1 69 ? -15.650 -15.730 22.371 1.00 90.31 69 ARG A C 1
ATOM 600 O O . ARG A 1 69 ? -16.542 -16.217 23.058 1.00 90.31 69 ARG A O 1
ATOM 607 N N . TYR A 1 70 ? -14.419 -15.505 22.817 1.00 89.88 70 TYR A N 1
ATOM 608 C CA . TYR A 1 70 ? -13.979 -15.802 24.180 1.00 89.88 70 TYR A CA 1
ATOM 609 C C . TYR A 1 70 ? -13.903 -14.561 25.082 1.00 89.88 70 TYR A C 1
ATOM 611 O O . TYR A 1 70 ? -13.358 -14.653 26.177 1.00 89.88 70 TYR A O 1
ATOM 619 N N . ASP A 1 71 ? -14.429 -13.416 24.631 1.00 86.44 71 ASP A N 1
ATOM 620 C CA . ASP A 1 71 ? -14.386 -12.125 25.336 1.00 86.44 71 ASP A CA 1
ATOM 621 C C . ASP A 1 71 ? -12.972 -11.718 25.806 1.00 86.44 71 ASP A C 1
ATOM 623 O O . ASP A 1 71 ? -12.743 -11.187 26.892 1.00 86.44 71 ASP A O 1
ATOM 627 N N . MET A 1 72 ? -11.979 -11.995 24.962 1.00 86.19 72 MET A N 1
ATOM 628 C CA . MET A 1 72 ? -10.576 -11.682 25.206 1.00 86.19 72 MET A CA 1
ATOM 629 C C . MET A 1 72 ? -10.169 -10.431 24.425 1.00 86.19 72 MET A C 1
ATOM 631 O O . MET A 1 72 ? -10.502 -10.254 23.256 1.00 86.19 72 MET A O 1
ATOM 635 N N . THR A 1 73 ? -9.368 -9.565 25.041 1.00 83.75 73 THR A N 1
ATOM 636 C CA . THR A 1 73 ? -8.796 -8.374 24.378 1.00 83.75 73 THR A CA 1
ATOM 637 C C . THR A 1 73 ? -7.404 -8.630 23.801 1.00 83.75 73 THR A C 1
ATOM 639 O O . THR A 1 73 ? -6.917 -7.871 22.957 1.00 83.75 73 THR A O 1
ATOM 642 N N . SER A 1 74 ? -6.747 -9.710 24.230 1.00 87.50 74 SER A N 1
ATOM 643 C CA . SER A 1 74 ? -5.443 -10.121 23.721 1.00 87.50 74 SER A CA 1
ATOM 644 C C . SER A 1 74 ? -5.160 -11.595 23.965 1.00 87.50 74 SER A C 1
ATOM 646 O O . SER A 1 74 ? -5.688 -12.179 24.908 1.00 87.50 74 SER A O 1
ATOM 648 N N . PHE A 1 75 ? -4.304 -12.174 23.127 1.00 87.25 75 PHE A N 1
ATOM 649 C CA . PHE A 1 75 ? -3.802 -13.534 23.280 1.00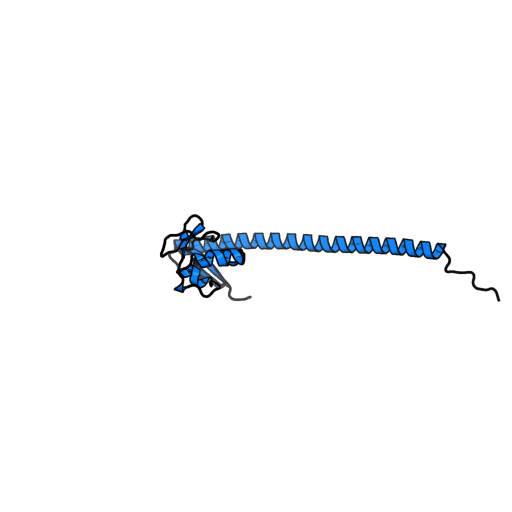 87.25 75 PHE A CA 1
ATOM 650 C C . PHE A 1 75 ? -2.336 -13.613 22.841 1.00 87.25 75 PHE A C 1
ATOM 652 O O . PHE A 1 75 ? -1.940 -13.004 21.845 1.00 87.25 75 PHE A O 1
ATOM 659 N N . SER A 1 76 ? -1.534 -14.364 23.593 1.00 88.56 76 SER A N 1
ATOM 660 C CA . SER A 1 76 ? -0.087 -14.482 23.409 1.00 88.56 76 SER A CA 1
ATOM 661 C C . SER A 1 76 ? 0.301 -15.921 23.104 1.00 88.56 76 SER A C 1
ATOM 663 O O . SER A 1 76 ? -0.181 -16.853 23.743 1.00 88.56 76 SER A O 1
ATOM 665 N N . THR A 1 77 ? 1.216 -16.098 22.157 1.00 85.44 77 THR A N 1
ATOM 666 C CA . THR A 1 77 ? 1.795 -17.394 21.780 1.00 85.44 77 THR A CA 1
ATOM 667 C C . THR A 1 77 ? 3.317 -17.296 21.721 1.00 85.44 77 THR A C 1
ATOM 669 O O . THR A 1 77 ? 3.887 -16.209 21.832 1.00 85.44 77 THR A O 1
ATOM 672 N N . SER A 1 78 ? 3.990 -18.424 21.486 1.00 85.00 78 SER A N 1
ATOM 673 C CA . SER A 1 78 ? 5.429 -18.444 21.192 1.00 85.00 78 SER A CA 1
ATOM 674 C C . SER A 1 78 ? 5.807 -17.618 19.956 1.00 85.00 78 SER A C 1
ATOM 676 O O . SER A 1 78 ? 6.930 -17.131 19.890 1.00 85.00 78 SER A O 1
ATOM 678 N N . TYR A 1 79 ? 4.880 -17.428 19.012 1.00 82.94 79 TYR A N 1
ATOM 679 C CA . TYR A 1 79 ? 5.107 -16.698 17.760 1.00 82.94 79 TYR A CA 1
ATOM 680 C C . TYR A 1 79 ? 4.792 -15.198 17.854 1.00 82.94 79 TYR A C 1
ATOM 682 O O . TYR A 1 79 ? 5.183 -14.426 16.982 1.00 82.94 79 TYR A O 1
ATOM 690 N N . GLY A 1 80 ? 4.114 -14.751 18.914 1.00 85.69 80 GLY A N 1
ATOM 691 C CA . GLY A 1 80 ? 3.781 -13.342 19.098 1.00 85.69 80 GLY A CA 1
ATOM 692 C C . GLY A 1 80 ? 2.436 -13.116 19.768 1.00 85.69 80 GLY A C 1
ATOM 693 O O . GLY A 1 80 ? 1.818 -14.037 20.308 1.00 85.69 80 GLY A O 1
ATOM 694 N N . ASN A 1 81 ? 1.996 -11.859 19.728 1.00 86.38 81 ASN A N 1
ATOM 695 C CA . ASN A 1 81 ? 0.791 -11.406 20.412 1.00 86.38 81 ASN A CA 1
ATOM 696 C C . ASN A 1 81 ? -0.240 -10.873 19.417 1.00 86.38 81 ASN A C 1
ATOM 698 O O . ASN A 1 81 ? 0.084 -10.034 18.570 1.00 86.38 81 ASN A O 1
ATOM 702 N N . ALA A 1 82 ? -1.488 -11.307 19.579 1.00 85.12 82 ALA A N 1
ATOM 703 C CA . ALA A 1 82 ? -2.650 -10.727 18.926 1.00 85.12 82 ALA A CA 1
ATOM 704 C C . ALA A 1 82 ? -3.374 -9.813 19.918 1.00 85.12 82 ALA A C 1
ATOM 706 O O . ALA A 1 82 ? -3.719 -10.231 21.024 1.00 85.12 82 ALA A O 1
ATOM 707 N N . HIS A 1 83 ? -3.611 -8.565 19.521 1.00 84.31 83 HIS A N 1
ATOM 708 C CA . HIS A 1 83 ? -4.380 -7.607 20.309 1.00 84.31 83 HIS A CA 1
ATOM 709 C C . HIS A 1 83 ? -5.562 -7.107 19.506 1.00 84.31 83 HIS A C 1
ATOM 711 O O . HIS A 1 83 ? -5.400 -6.638 18.378 1.00 84.31 83 HIS A O 1
ATOM 717 N N . LEU A 1 84 ? -6.729 -7.132 20.130 1.00 78.62 84 LEU A N 1
ATOM 718 C CA . LEU A 1 84 ? -7.930 -6.553 19.577 1.00 78.62 84 LEU A CA 1
ATOM 719 C C . LEU A 1 84 ? -8.028 -5.098 20.051 1.00 78.62 84 LEU A C 1
ATOM 721 O O . LEU A 1 84 ? -8.107 -4.818 21.246 1.00 78.62 84 LEU A O 1
ATOM 725 N N . ARG A 1 85 ? -7.945 -4.156 19.111 1.00 75.44 85 ARG A N 1
ATOM 726 C CA . ARG A 1 85 ? -7.991 -2.714 19.383 1.00 75.44 85 ARG A CA 1
ATOM 727 C C . ARG A 1 85 ? -9.160 -2.086 18.649 1.00 75.44 85 ARG A C 1
ATOM 729 O O . ARG A 1 85 ? -9.442 -2.446 17.509 1.00 75.44 85 ARG A O 1
ATOM 736 N N . ALA A 1 86 ? -9.806 -1.108 19.272 1.00 66.62 86 ALA A N 1
ATOM 737 C CA . ALA A 1 86 ? -10.705 -0.233 18.537 1.00 66.62 86 ALA A CA 1
ATOM 738 C C . ALA A 1 86 ? -9.878 0.537 17.499 1.00 66.62 86 ALA A C 1
ATOM 740 O O . ALA A 1 86 ? -8.893 1.194 17.852 1.00 66.62 86 ALA A O 1
ATOM 741 N N . ALA A 1 87 ? -10.236 0.420 16.222 1.00 61.44 87 ALA A N 1
ATOM 742 C CA . ALA A 1 87 ? -9.704 1.329 15.223 1.00 61.44 87 ALA A CA 1
ATOM 743 C C . ALA A 1 87 ? -10.270 2.725 15.505 1.00 61.44 87 ALA A C 1
ATOM 745 O O . ALA A 1 87 ? -11.486 2.883 15.620 1.00 61.44 87 ALA A O 1
ATOM 746 N N . GLY A 1 88 ? -9.391 3.719 15.633 1.00 60.50 88 GLY A N 1
ATOM 747 C CA . GLY A 1 88 ? -9.808 5.116 15.553 1.00 60.50 88 GLY A CA 1
ATOM 748 C C . GLY A 1 88 ? -10.260 5.460 14.135 1.00 60.50 88 GLY A C 1
ATOM 749 O O . GLY A 1 88 ? -9.940 4.735 13.185 1.00 60.50 88 GLY A O 1
ATOM 750 N N . ASP A 1 89 ? -10.985 6.565 14.005 1.00 57.91 89 ASP A N 1
ATOM 751 C CA . ASP A 1 89 ? -11.366 7.128 12.712 1.00 57.91 89 ASP A CA 1
ATOM 752 C C . ASP A 1 89 ? -10.114 7.377 11.858 1.00 57.91 89 ASP A C 1
ATOM 754 O O . ASP A 1 89 ? -9.080 7.846 12.344 1.00 57.91 89 ASP A O 1
ATOM 758 N N . LYS A 1 90 ? -10.185 7.000 10.578 1.00 65.12 90 LYS A N 1
ATOM 759 C CA . LYS A 1 90 ? -9.115 7.247 9.606 1.00 65.12 90 LYS A CA 1
ATOM 760 C C . LYS A 1 90 ? -9.658 8.106 8.479 1.00 65.12 90 LYS A C 1
ATOM 762 O O . LYS A 1 90 ? -10.579 7.690 7.775 1.00 65.12 90 LYS A O 1
ATOM 767 N N . PHE A 1 91 ? -9.051 9.272 8.300 1.00 66.50 91 PHE A N 1
ATOM 768 C CA . PHE A 1 91 ? -9.329 10.164 7.182 1.00 66.50 91 PHE A CA 1
ATOM 769 C C . PHE A 1 91 ? -8.391 9.894 6.012 1.00 66.50 91 PHE A C 1
ATOM 771 O O . PHE A 1 91 ? -7.205 9.611 6.205 1.00 66.50 91 PHE A O 1
ATOM 778 N N . ASP A 1 92 ? -8.871 10.134 4.795 1.00 73.94 92 ASP A N 1
ATOM 779 C CA . ASP A 1 92 ? -8.045 10.107 3.583 1.00 73.94 92 ASP A CA 1
ATOM 780 C C . ASP A 1 92 ? -7.228 11.405 3.405 1.00 73.94 92 ASP A C 1
ATOM 782 O O . ASP A 1 92 ? -7.003 11.906 2.304 1.00 73.94 92 ASP A O 1
ATOM 786 N N . TRP A 1 93 ? -6.719 11.966 4.507 1.00 75.62 93 TRP A N 1
ATOM 787 C CA . TRP A 1 93 ? -6.080 13.287 4.561 1.00 75.62 93 TRP A CA 1
ATOM 788 C C . TRP A 1 93 ? -4.856 13.432 3.641 1.00 75.62 93 TRP A C 1
ATOM 790 O O . TRP A 1 93 ? -4.528 14.522 3.158 1.00 75.62 93 TRP A O 1
ATOM 800 N N . LYS A 1 94 ? -4.142 12.328 3.390 1.00 73.25 94 LYS A N 1
ATOM 801 C CA . LYS A 1 94 ? -2.963 12.304 2.508 1.00 73.25 94 LYS A CA 1
ATOM 802 C C . LYS A 1 94 ? -3.318 12.362 1.023 1.00 73.25 94 LYS A C 1
ATOM 804 O O . LYS A 1 94 ? -2.474 12.806 0.251 1.00 73.25 94 LYS A O 1
ATOM 809 N N . ALA A 1 95 ? -4.525 11.946 0.643 1.00 77.19 95 ALA A N 1
ATOM 810 C CA . ALA A 1 95 ? -4.998 11.988 -0.738 1.00 77.19 95 ALA A CA 1
ATOM 811 C C . ALA A 1 95 ? -5.513 13.382 -1.144 1.00 77.19 95 ALA A C 1
ATOM 813 O O . ALA A 1 95 ? -5.596 13.679 -2.331 1.00 77.19 95 ALA A O 1
ATOM 814 N N . LEU A 1 96 ? -5.816 14.246 -0.169 1.00 78.31 96 LEU A N 1
ATOM 815 C CA . LEU A 1 96 ? -6.347 15.588 -0.408 1.00 78.31 96 LEU A CA 1
ATOM 816 C C . LEU A 1 96 ? -5.294 16.566 -0.936 1.00 78.31 96 LEU A C 1
ATOM 818 O O . LEU A 1 96 ? -4.164 16.633 -0.423 1.00 78.31 96 LEU A O 1
ATOM 822 N N . SER A 1 97 ? -5.711 17.388 -1.902 1.00 80.12 97 SER A N 1
ATOM 823 C CA . SER A 1 97 ? -4.899 18.476 -2.439 1.00 80.12 97 SER A CA 1
ATOM 824 C C . SER A 1 97 ? -4.687 19.589 -1.403 1.00 80.12 97 SER A C 1
ATOM 826 O O . SER A 1 97 ? -5.322 19.638 -0.346 1.00 80.12 97 SER A O 1
ATOM 828 N N . ALA A 1 98 ? -3.751 20.499 -1.680 1.00 77.44 98 ALA A N 1
ATOM 829 C CA . ALA A 1 98 ? -3.506 21.640 -0.801 1.00 77.44 98 ALA A CA 1
ATOM 830 C C . ALA A 1 98 ? -4.706 22.602 -0.732 1.00 77.44 98 ALA A C 1
ATOM 832 O O . ALA A 1 98 ? -4.904 23.232 0.307 1.00 77.44 98 ALA A O 1
ATOM 833 N N . ASP A 1 99 ? -5.493 22.698 -1.804 1.00 77.19 99 ASP A N 1
ATOM 834 C CA . ASP A 1 99 ? -6.651 23.587 -1.872 1.00 77.19 99 ASP A CA 1
ATOM 835 C C . ASP A 1 99 ? -7.868 22.977 -1.170 1.00 77.19 99 ASP A C 1
ATOM 837 O O . ASP A 1 99 ? -8.506 23.672 -0.382 1.00 77.19 99 ASP A O 1
ATOM 841 N N . ASP A 1 100 ? -8.090 21.665 -1.293 1.00 76.62 100 ASP A N 1
ATOM 842 C CA . ASP A 1 100 ? -9.140 20.969 -0.528 1.00 76.62 100 ASP A CA 1
ATOM 843 C C . ASP A 1 100 ? -8.899 21.101 0.982 1.00 76.62 100 ASP A C 1
ATOM 845 O O . ASP A 1 100 ? -9.809 21.382 1.757 1.00 76.62 100 ASP A O 1
ATOM 849 N N . LYS A 1 101 ? -7.634 21.000 1.414 1.00 78.31 101 LYS A N 1
ATOM 850 C CA . LYS A 1 101 ? -7.248 21.218 2.819 1.00 78.31 101 LYS A CA 1
ATOM 851 C C . LYS A 1 101 ? -7.536 22.639 3.304 1.00 78.31 101 LYS A C 1
ATOM 853 O O . LYS A 1 101 ? -7.797 22.821 4.491 1.00 78.31 101 LYS A O 1
ATOM 858 N N . ARG A 1 102 ? -7.459 23.645 2.424 1.00 75.56 102 ARG A N 1
ATOM 859 C CA . ARG A 1 102 ? -7.805 25.039 2.751 1.00 75.56 102 ARG A CA 1
ATOM 860 C C . ARG A 1 102 ? -9.311 25.241 2.813 1.00 75.56 102 ARG A C 1
ATOM 862 O O . ARG A 1 102 ? -9.756 25.990 3.674 1.00 75.56 102 ARG A O 1
ATOM 869 N N . GLU A 1 103 ? -10.072 24.581 1.946 1.00 77.12 103 GLU A N 1
ATOM 870 C CA . GLU A 1 103 ? -11.534 24.643 1.979 1.00 77.12 103 GLU A CA 1
ATOM 871 C C . GLU A 1 103 ? -12.073 24.011 3.262 1.00 77.12 103 GLU A C 1
ATOM 873 O O . GLU A 1 103 ? -12.833 24.643 3.988 1.00 77.12 103 GLU A O 1
ATOM 878 N N . ILE A 1 104 ? -11.553 22.836 3.630 1.00 75.56 104 ILE A N 1
ATOM 879 C CA . ILE A 1 104 ? -11.853 22.176 4.907 1.00 75.56 104 ILE A CA 1
ATOM 880 C C . ILE A 1 104 ? -11.533 23.095 6.095 1.00 75.56 104 ILE A C 1
ATOM 882 O O . ILE A 1 104 ? -12.294 23.145 7.058 1.00 75.56 104 ILE A O 1
ATOM 886 N N . ALA A 1 105 ? -10.440 23.864 6.023 1.00 73.25 105 ALA A N 1
ATOM 887 C CA . ALA A 1 105 ? -10.054 24.789 7.087 1.00 73.25 105 ALA A CA 1
ATOM 888 C C . ALA A 1 105 ? -11.090 25.892 7.354 1.00 73.25 105 ALA A C 1
ATOM 890 O O . ALA A 1 105 ? -11.163 26.365 8.482 1.00 73.25 105 ALA A O 1
ATOM 891 N N . LYS A 1 106 ? -11.879 26.299 6.349 1.00 77.25 106 LYS A N 1
ATOM 892 C CA . LYS A 1 106 ? -12.909 27.344 6.498 1.00 77.25 106 LYS A CA 1
ATOM 893 C C . LYS A 1 106 ? -14.109 26.884 7.319 1.00 77.25 106 LYS A C 1
ATOM 895 O O . LYS A 1 106 ? -14.794 27.716 7.896 1.00 77.25 106 LYS A O 1
ATOM 900 N N . HIS A 1 107 ? -14.364 25.578 7.334 1.00 71.44 107 HIS A N 1
ATOM 901 C CA . HIS A 1 107 ? -15.472 24.984 8.074 1.00 71.44 107 HIS A CA 1
ATOM 902 C C . HIS A 1 107 ? -15.085 24.633 9.516 1.00 71.44 107 HIS A C 1
ATOM 904 O O . HIS A 1 107 ? -15.954 24.362 10.333 1.00 71.44 107 HIS A O 1
ATOM 910 N N . LEU A 1 108 ? -13.793 24.630 9.855 1.00 71.62 108 LEU A N 1
ATOM 911 C CA . LEU A 1 108 ? -13.351 24.331 11.215 1.00 71.62 108 LEU A CA 1
ATOM 912 C C . LEU A 1 108 ? -13.552 25.547 12.138 1.00 71.62 108 LEU A C 1
ATOM 914 O O . LEU A 1 108 ? -13.313 26.674 11.701 1.00 71.62 108 LEU A O 1
ATOM 918 N N . PRO A 1 109 ? -13.918 25.333 13.416 1.00 67.81 109 PRO A N 1
ATOM 919 C CA . PRO A 1 109 ? -13.993 26.400 14.414 1.00 67.81 109 PRO A CA 1
ATOM 920 C C . PRO A 1 109 ? -12.687 27.206 14.476 1.00 67.81 109 PRO A C 1
ATOM 922 O O . PRO A 1 109 ? -11.607 26.611 14.507 1.00 67.81 109 PRO A O 1
ATOM 925 N N . GLU A 1 110 ? -12.771 28.543 14.526 1.00 63.69 110 GLU A N 1
ATOM 926 C CA . GLU A 1 110 ? -11.608 29.456 14.468 1.00 63.69 110 GLU A CA 1
ATOM 927 C C . GLU A 1 110 ? -10.533 29.142 15.525 1.00 63.69 110 GLU A C 1
ATOM 929 O O . GLU A 1 110 ? -9.341 29.308 15.269 1.00 63.69 110 GLU A O 1
ATOM 934 N N . GLU A 1 111 ? -10.934 28.601 16.677 1.00 58.03 111 GLU A N 1
ATOM 935 C CA . GLU A 1 111 ? -10.055 28.191 17.782 1.00 58.03 111 GLU A CA 1
ATOM 936 C C . GLU A 1 111 ? -9.076 27.060 17.410 1.00 58.03 111 GLU A C 1
ATOM 938 O O . GLU A 1 111 ? -8.051 26.867 18.068 1.00 58.03 111 GLU A O 1
ATOM 943 N N . LEU A 1 112 ? -9.366 26.312 16.342 1.00 53.84 112 LEU A N 1
ATOM 944 C CA . LEU A 1 112 ? -8.568 25.183 15.857 1.00 53.84 112 LEU A CA 1
ATOM 945 C C . LEU A 1 112 ? -7.736 25.530 14.609 1.00 53.84 112 LEU A C 1
ATOM 947 O O . LEU A 1 112 ? -6.963 24.690 14.129 1.00 53.84 112 LEU A O 1
ATOM 951 N N . VAL A 1 113 ? -7.868 26.757 14.088 1.00 51.47 113 VAL A N 1
ATOM 952 C CA . VAL A 1 113 ? -7.256 27.213 12.833 1.00 51.47 113 VAL A CA 1
ATOM 953 C C . VAL A 1 113 ? -5.959 27.978 13.107 1.00 51.47 113 VAL A C 1
ATOM 955 O O . VAL A 1 113 ? -5.875 29.196 12.996 1.00 51.47 113 VAL A O 1
ATOM 958 N N . ASP A 1 114 ? -4.877 27.242 13.355 1.00 53.03 114 ASP A N 1
ATOM 959 C CA . ASP A 1 114 ? -3.569 27.705 12.881 1.00 53.03 114 ASP A CA 1
ATOM 960 C C . ASP A 1 114 ? -3.549 27.439 11.367 1.00 53.03 114 ASP A C 1
ATOM 962 O O . ASP A 1 114 ? -3.910 26.339 10.953 1.00 53.03 114 ASP A O 1
ATOM 966 N N . ARG A 1 115 ? -3.179 28.421 10.527 1.00 55.38 115 ARG A N 1
ATOM 967 C CA . ARG A 1 115 ? -3.416 28.515 9.052 1.00 55.38 115 ARG A CA 1
ATOM 968 C C . ARG A 1 115 ? -2.963 27.335 8.144 1.00 55.38 115 ARG A C 1
ATOM 970 O O . ARG A 1 115 ? -2.973 27.454 6.919 1.00 55.38 115 ARG A O 1
ATOM 977 N N . LYS A 1 116 ? -2.598 26.181 8.703 1.00 58.50 116 LYS A N 1
ATOM 978 C CA . LYS A 1 116 ? -2.682 24.846 8.092 1.00 58.50 116 LYS A CA 1
ATOM 979 C C . LYS A 1 116 ? -3.321 23.886 9.112 1.00 58.50 116 LYS A C 1
ATOM 981 O O . LYS A 1 116 ? -2.644 23.546 10.087 1.00 58.50 116 LYS A O 1
ATOM 986 N N . PRO A 1 117 ? -4.560 23.407 8.901 1.00 61.94 117 PRO A N 1
ATOM 987 C CA . PRO A 1 117 ? -5.205 22.515 9.858 1.00 61.94 117 PRO A CA 1
ATOM 988 C C . PRO A 1 117 ? -4.388 21.228 10.025 1.00 61.94 117 PRO A C 1
ATOM 990 O O . PRO A 1 117 ? -3.987 20.583 9.051 1.00 61.94 117 PRO A O 1
ATOM 993 N N . LYS A 1 118 ? -4.107 20.864 11.279 1.00 68.12 118 LYS A N 1
ATOM 994 C CA . LYS A 1 118 ? -3.468 19.590 11.628 1.00 68.12 118 LYS A CA 1
ATOM 995 C C . LYS A 1 118 ? -4.543 18.509 11.711 1.00 68.12 118 LYS A C 1
ATOM 997 O O . LYS A 1 118 ? -5.566 18.713 12.354 1.00 68.12 118 LYS A O 1
ATOM 1002 N N . GLU A 1 119 ? -4.267 17.335 11.152 1.00 73.25 119 GLU A N 1
ATOM 1003 C CA . GLU A 1 119 ? -5.177 16.174 11.139 1.00 73.25 119 GLU A CA 1
ATOM 1004 C C . GLU A 1 119 ? -5.742 15.829 12.532 1.00 73.25 119 GLU A C 1
ATOM 1006 O O . GLU A 1 119 ? -6.916 15.502 12.677 1.00 73.25 119 GLU A O 1
ATOM 1011 N N . GLY A 1 120 ? -4.932 15.961 13.589 1.00 72.50 120 GLY A N 1
ATOM 1012 C CA . GLY A 1 120 ? -5.371 15.712 14.967 1.00 72.50 120 GLY A CA 1
ATOM 1013 C C . GLY A 1 120 ? -6.398 16.714 15.513 1.00 72.50 120 GLY A C 1
ATOM 1014 O O . GLY A 1 120 ? -7.155 16.355 16.409 1.00 72.50 120 GLY A O 1
ATOM 1015 N N . ALA A 1 121 ? -6.439 17.946 14.999 1.00 70.69 121 ALA A N 1
ATOM 1016 C CA . ALA A 1 121 ? -7.443 18.941 15.384 1.00 70.69 121 ALA A CA 1
ATOM 1017 C C . ALA A 1 121 ? -8.780 18.660 14.683 1.00 70.69 121 ALA A C 1
ATOM 1019 O O . ALA A 1 121 ? -9.820 18.648 15.334 1.00 70.69 121 ALA A O 1
ATOM 1020 N N . VAL A 1 122 ? -8.728 18.317 13.390 1.00 71.75 122 VAL 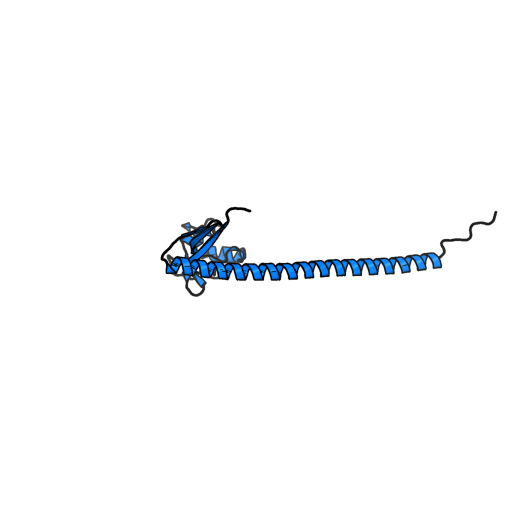A N 1
ATOM 1021 C CA . VAL A 1 122 ? -9.904 17.903 12.606 1.00 71.75 122 VAL A CA 1
ATOM 1022 C C . VAL A 1 122 ? -10.559 16.666 13.225 1.00 71.75 122 VAL A C 1
ATOM 1024 O O . VAL A 1 122 ? -11.763 16.666 13.448 1.00 71.75 122 VAL A O 1
ATOM 1027 N N . ASN A 1 123 ? -9.766 15.661 13.616 1.00 72.50 123 ASN A N 1
ATOM 1028 C CA . ASN A 1 123 ? -10.247 14.450 14.301 1.00 72.50 123 ASN A CA 1
ATOM 1029 C C . ASN A 1 123 ? -11.012 14.722 15.604 1.00 72.50 123 ASN A C 1
ATOM 1031 O O . ASN A 1 123 ? -11.866 13.934 15.983 1.00 72.50 123 ASN A O 1
ATOM 1035 N N . LYS A 1 124 ? -10.680 15.793 16.334 1.00 76.25 124 LYS A N 1
ATOM 1036 C CA . LYS A 1 124 ? -11.352 16.106 17.605 1.00 76.25 124 LYS A CA 1
ATOM 1037 C C . LYS A 1 124 ? -12.678 16.832 17.404 1.00 76.25 124 LYS A C 1
ATOM 1039 O O . LYS A 1 124 ? -13.571 16.683 18.229 1.00 76.25 124 LYS A O 1
ATOM 1044 N N . ALA A 1 125 ? -12.780 17.618 16.337 1.00 74.81 125 ALA A N 1
ATOM 1045 C CA . ALA A 1 125 ? -13.926 18.478 16.052 1.00 74.81 125 ALA A CA 1
ATOM 1046 C C . ALA A 1 125 ? -14.905 17.883 15.032 1.00 74.81 125 ALA A C 1
ATOM 1048 O O . ALA A 1 125 ? -15.881 18.538 14.669 1.00 74.81 125 ALA A O 1
ATOM 1049 N N . SER A 1 126 ? -14.646 16.668 14.542 1.00 77.19 126 SER A N 1
ATOM 1050 C CA . SER A 1 126 ? -15.489 16.005 13.553 1.00 77.19 126 SER A CA 1
ATOM 1051 C C . SER A 1 126 ? -15.696 14.525 13.863 1.00 77.19 126 SER A C 1
ATOM 1053 O O . SER A 1 126 ? -14.905 13.907 14.571 1.00 77.19 126 SER A O 1
ATOM 1055 N N . GLN A 1 127 ? -16.776 13.968 13.324 1.00 80.94 127 GLN A N 1
ATOM 1056 C CA . GLN A 1 127 ? -17.138 12.555 13.387 1.00 80.94 127 GLN A CA 1
ATOM 1057 C C . GLN A 1 127 ? -17.442 12.031 11.978 1.00 80.94 127 GLN A C 1
ATOM 1059 O O . GLN A 1 127 ? -17.956 12.764 11.128 1.00 80.94 127 GLN A O 1
ATOM 1064 N N . ILE A 1 128 ? -17.149 10.755 11.725 1.00 77.94 128 ILE A N 1
ATOM 1065 C CA . ILE A 1 128 ? -17.468 10.095 10.452 1.00 77.94 128 ILE A CA 1
ATOM 1066 C C . ILE A 1 128 ? -18.813 9.364 10.570 1.00 77.94 128 ILE A C 1
ATOM 1068 O O . ILE A 1 128 ? -19.034 8.582 11.498 1.00 77.94 128 ILE A O 1
ATOM 1072 N N . LEU A 1 129 ? -19.716 9.604 9.623 1.00 77.31 129 LEU A N 1
ATOM 1073 C CA . LEU A 1 129 ? -20.991 8.897 9.500 1.00 77.31 129 LEU A CA 1
ATOM 1074 C C . LEU A 1 129 ? -20.806 7.512 8.854 1.00 77.31 129 LEU A C 1
ATOM 1076 O O . LEU A 1 129 ? -19.773 7.215 8.256 1.00 77.31 129 LEU A O 1
ATOM 1080 N N . ASP A 1 130 ? -21.817 6.645 8.953 1.00 74.00 130 ASP A N 1
ATOM 1081 C CA . ASP A 1 130 ? -21.742 5.266 8.429 1.00 74.00 130 ASP A CA 1
ATOM 1082 C C . ASP A 1 130 ? -21.577 5.198 6.899 1.00 74.00 130 ASP A C 1
ATOM 1084 O O . ASP A 1 130 ? -21.109 4.195 6.365 1.00 74.00 130 ASP A O 1
ATOM 1088 N N . ASP A 1 131 ? -21.915 6.280 6.196 1.00 74.81 131 ASP A N 1
ATOM 1089 C CA . ASP A 1 131 ? -21.757 6.440 4.748 1.00 74.81 131 ASP A CA 1
ATOM 1090 C C . ASP A 1 131 ? -20.408 7.062 4.330 1.00 74.81 131 ASP A C 1
ATOM 1092 O O . ASP A 1 131 ? -20.188 7.333 3.150 1.00 74.81 131 ASP A O 1
ATOM 1096 N N . GLY A 1 132 ? -19.499 7.285 5.285 1.00 68.50 132 GLY A N 1
ATOM 1097 C CA . GLY A 1 132 ? -18.152 7.807 5.047 1.00 68.50 132 GLY A CA 1
ATOM 1098 C C . GLY A 1 132 ? -18.053 9.331 4.929 1.00 68.50 132 GLY A C 1
ATOM 1099 O O . GLY A 1 132 ? -16.948 9.849 4.731 1.00 68.50 132 GLY A O 1
ATOM 1100 N N . ARG A 1 133 ? -19.168 10.065 5.074 1.00 81.44 133 ARG A N 1
ATOM 1101 C CA . ARG A 1 133 ? -19.161 11.535 5.153 1.00 81.44 133 ARG A CA 1
ATOM 1102 C C . ARG A 1 133 ? -18.660 12.002 6.515 1.00 81.44 133 ARG A C 1
ATOM 1104 O O . ARG A 1 133 ? -18.994 11.413 7.542 1.00 81.44 133 ARG A O 1
ATOM 1111 N N . VAL A 1 134 ? -17.888 13.085 6.527 1.00 80.75 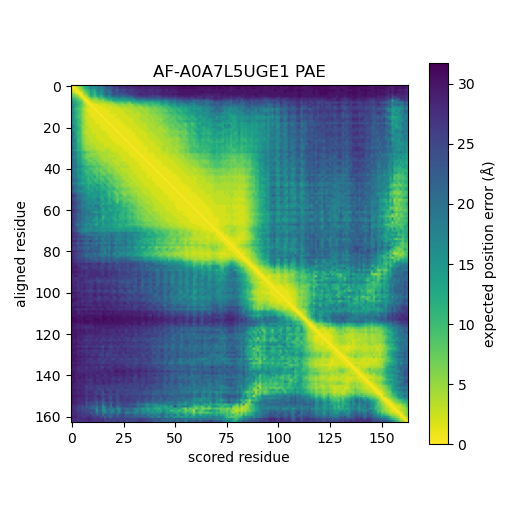134 VAL A N 1
ATOM 1112 C CA . VAL A 1 134 ? -17.372 13.692 7.759 1.00 80.75 134 VAL A CA 1
ATOM 1113 C C . VAL A 1 134 ? -18.216 14.905 8.129 1.00 80.75 134 VAL A C 1
ATOM 1115 O O . VAL A 1 134 ? -18.443 15.779 7.293 1.00 80.75 134 VAL A O 1
ATOM 1118 N N . VAL A 1 135 ? -18.684 14.957 9.376 1.00 82.12 135 VAL A N 1
ATOM 1119 C CA . VAL A 1 135 ? -19.485 16.065 9.913 1.00 82.12 135 VAL A CA 1
ATOM 1120 C C . VAL A 1 135 ? -18.823 16.670 11.142 1.00 82.12 135 VAL A C 1
ATOM 1122 O O . VAL A 1 135 ? -18.190 15.960 11.920 1.00 82.12 135 VAL A O 1
ATOM 1125 N N . LEU A 1 136 ? -18.978 17.975 11.337 1.00 80.31 136 LEU A N 1
ATOM 1126 C CA . LEU A 1 136 ? -18.516 18.660 12.542 1.00 80.31 136 LEU A CA 1
ATOM 1127 C C . LEU A 1 136 ? -19.383 18.285 13.739 1.00 80.31 136 LEU A C 1
ATOM 1129 O O . LEU A 1 136 ? -20.610 18.257 13.645 1.00 80.31 136 LEU A O 1
ATOM 1133 N N . THR A 1 137 ? -18.753 18.019 14.878 1.00 79.31 137 THR A N 1
ATOM 1134 C CA . THR A 1 137 ? -19.462 17.578 16.087 1.00 79.31 137 THR A CA 1
ATOM 1135 C C . THR A 1 137 ? -20.280 18.704 16.719 1.00 79.31 137 THR A C 1
ATOM 1137 O O . THR A 1 137 ? -21.305 18.435 17.337 1.00 79.31 137 THR A O 1
ATOM 1140 N N . GLU A 1 138 ? -19.845 19.956 16.557 1.00 68.69 138 GLU A N 1
ATOM 1141 C CA . GLU A 1 138 ? -20.503 21.127 17.152 1.00 68.69 138 GLU A CA 1
ATOM 1142 C C . GLU A 1 138 ? -21.679 21.643 16.318 1.00 68.69 138 GLU A C 1
ATOM 1144 O O . GLU A 1 138 ? -22.718 21.994 16.873 1.00 68.69 138 GLU A O 1
ATOM 1149 N N . THR A 1 139 ? -21.536 21.681 14.991 1.00 72.19 139 THR A N 1
ATOM 1150 C CA . THR A 1 139 ? -22.536 22.283 14.091 1.00 72.19 139 THR A CA 1
ATOM 1151 C C . THR A 1 139 ? -23.357 21.252 13.319 1.00 72.19 139 THR A C 1
ATOM 1153 O O . THR A 1 139 ? -24.420 21.579 12.798 1.00 72.19 139 THR A O 1
ATOM 1156 N N . GLY A 1 140 ? -22.888 20.004 13.226 1.00 67.62 140 GLY A N 1
ATOM 1157 C CA . GLY A 1 140 ? -23.495 18.972 12.384 1.00 67.62 140 GLY A CA 1
ATOM 1158 C C . GLY A 1 140 ? -23.292 19.194 10.880 1.00 67.62 140 GLY A C 1
ATOM 1159 O O . GLY A 1 140 ? -23.832 18.432 10.077 1.00 67.62 140 GLY A O 1
ATOM 1160 N N . GLU A 1 141 ? -22.526 20.213 10.479 1.00 76.62 141 GLU A N 1
ATOM 1161 C CA . GLU A 1 141 ? -22.270 20.513 9.072 1.00 76.62 141 GLU A CA 1
ATOM 1162 C C . GLU A 1 141 ? -21.330 19.484 8.439 1.00 76.62 141 GLU A C 1
ATOM 1164 O O . GLU A 1 141 ? -20.344 19.056 9.042 1.00 76.62 141 GLU A O 1
ATOM 1169 N N . ILE A 1 142 ? -21.632 19.102 7.196 1.00 77.62 142 ILE A N 1
ATOM 1170 C CA . ILE A 1 142 ? -20.787 18.211 6.398 1.00 77.62 142 ILE A CA 1
ATOM 1171 C C . ILE A 1 142 ? -19.569 18.991 5.921 1.00 77.62 142 ILE A C 1
ATOM 1173 O O . ILE A 1 142 ? -19.714 20.043 5.306 1.00 77.62 142 ILE A O 1
ATOM 1177 N N . ILE A 1 143 ? -18.383 18.426 6.135 1.00 78.88 143 ILE A N 1
ATOM 1178 C CA . ILE A 1 143 ? -17.126 18.965 5.623 1.00 78.88 143 ILE A CA 1
ATOM 1179 C C . ILE A 1 143 ? -16.972 18.523 4.156 1.00 78.88 143 ILE A C 1
ATOM 1181 O O . ILE A 1 143 ? -16.723 17.340 3.898 1.00 78.88 143 ILE A O 1
ATOM 1185 N N . PRO A 1 144 ? -17.107 19.429 3.171 1.00 73.56 144 PRO A N 1
ATOM 1186 C CA . PRO A 1 144 ? -17.026 19.062 1.763 1.00 73.56 144 PRO A CA 1
ATOM 1187 C C . PRO A 1 144 ? -15.618 18.570 1.408 1.00 73.56 144 PRO A C 1
ATOM 1189 O O . PRO A 1 144 ? -14.620 19.144 1.840 1.00 73.56 144 PRO A O 1
ATOM 1192 N N . GLY A 1 145 ? -15.530 17.502 0.613 1.00 70.62 145 GLY A N 1
ATOM 1193 C CA . GLY A 1 145 ? -14.256 16.955 0.131 1.00 70.62 145 GLY A CA 1
ATOM 1194 C C . GLY A 1 145 ? -13.484 16.100 1.140 1.00 70.62 145 GLY A C 1
ATOM 1195 O O . GLY A 1 145 ? -12.530 15.442 0.740 1.00 70.62 145 GLY A O 1
ATOM 1196 N N . LEU A 1 146 ? -13.898 16.040 2.411 1.00 76.00 146 LEU A N 1
ATOM 1197 C CA . LEU A 1 146 ? -13.313 15.138 3.401 1.00 76.00 146 LEU A CA 1
ATOM 1198 C C . LEU A 1 146 ? -14.177 13.882 3.550 1.00 76.00 146 LEU A C 1
ATOM 1200 O O . LEU A 1 146 ? -15.327 13.942 3.984 1.00 76.00 146 LEU A O 1
ATOM 1204 N N . THR A 1 147 ? -13.593 12.735 3.223 1.00 77.81 147 THR A N 1
ATOM 1205 C CA . THR A 1 147 ? -14.178 11.413 3.458 1.00 77.81 147 THR A CA 1
ATOM 1206 C C . THR A 1 147 ? -13.263 10.587 4.349 1.00 77.81 147 THR A C 1
ATOM 1208 O O . THR A 1 147 ? -12.059 10.844 4.469 1.00 77.81 147 THR A O 1
ATOM 1211 N N . GLY A 1 148 ? -13.832 9.577 4.991 1.00 74.12 148 GLY A N 1
ATOM 1212 C CA . GLY A 1 148 ? -13.039 8.623 5.744 1.00 74.12 148 GLY A CA 1
ATOM 1213 C C . GLY A 1 148 ? -13.825 7.383 6.119 1.00 74.12 148 GLY A C 1
ATOM 1214 O O . GLY A 1 148 ? -15.002 7.233 5.791 1.00 74.12 148 GLY A O 1
ATOM 1215 N N . LYS A 1 149 ? -13.155 6.476 6.825 1.00 74.25 149 LYS A N 1
ATOM 1216 C CA . LYS A 1 149 ? -13.762 5.240 7.313 1.00 74.25 149 LYS A CA 1
ATOM 1217 C C . LYS A 1 149 ? -14.029 5.372 8.806 1.00 74.25 149 LYS A C 1
ATOM 1219 O O . LYS A 1 149 ? -13.077 5.452 9.587 1.00 74.25 149 LYS A O 1
ATOM 1224 N N . LYS A 1 150 ? -15.313 5.363 9.179 1.00 71.19 150 LYS A N 1
ATOM 1225 C CA . LYS A 1 150 ? -15.759 5.384 10.575 1.00 71.19 150 LYS A CA 1
ATOM 1226 C C . LYS A 1 150 ? -15.098 4.251 11.352 1.00 71.19 150 LYS A C 1
ATOM 1228 O O . LYS A 1 150 ? -15.162 3.095 10.937 1.00 71.19 150 LYS A O 1
ATOM 1233 N N . GLY A 1 151 ? -14.425 4.607 12.436 1.00 59.25 151 GLY A N 1
ATOM 1234 C CA . GLY A 1 151 ? -13.798 3.725 13.407 1.00 59.25 151 GLY A CA 1
ATOM 1235 C C . GLY A 1 151 ? -14.821 3.029 14.303 1.00 59.25 151 GLY A C 1
ATOM 1236 O O . GLY A 1 151 ? -16.005 2.932 13.991 1.00 59.25 151 GLY A O 1
ATOM 1237 N N . GLY A 1 152 ? -14.356 2.469 15.417 1.00 50.78 152 GLY A N 1
ATOM 1238 C CA . GLY A 1 152 ? -15.196 1.697 16.345 1.00 50.78 152 GLY A CA 1
ATOM 1239 C C . GLY A 1 152 ? -15.346 0.217 15.980 1.00 50.78 152 GLY A C 1
ATOM 1240 O O . GLY A 1 152 ? -15.797 -0.579 16.803 1.00 50.78 152 GLY A O 1
ATOM 1241 N N . TYR A 1 153 ? -14.876 -0.192 14.800 1.00 45.31 153 TYR A N 1
ATOM 1242 C CA . TYR A 1 153 ? -14.666 -1.600 14.485 1.00 45.31 153 TYR A CA 1
ATOM 1243 C C . TYR A 1 153 ? -13.391 -2.114 15.166 1.00 45.31 153 TYR A C 1
ATOM 1245 O O . TYR A 1 153 ? -12.358 -1.439 15.253 1.00 45.31 153 TYR A O 1
ATOM 1253 N N . LYS A 1 154 ? -13.479 -3.332 15.695 1.00 45.91 154 LYS A N 1
ATOM 1254 C CA . LYS A 1 154 ? -12.369 -4.016 16.351 1.00 45.91 154 LYS A CA 1
ATOM 1255 C C . LYS A 1 154 ? -11.395 -4.503 15.276 1.00 45.91 154 LYS A C 1
ATOM 1257 O O . LYS A 1 154 ? -11.770 -5.292 14.418 1.00 45.91 154 LYS A O 1
ATOM 1262 N N . THR A 1 155 ? -10.153 -4.035 15.317 1.00 50.69 155 THR A N 1
ATOM 1263 C CA . THR A 1 155 ? -9.073 -4.484 14.428 1.00 50.69 155 THR A CA 1
ATOM 1264 C C . THR A 1 155 ? -8.045 -5.280 15.211 1.00 50.69 155 THR A C 1
ATOM 1266 O O . THR A 1 155 ? -7.681 -4.921 16.335 1.00 50.69 155 THR A O 1
ATOM 1269 N N . VAL A 1 156 ? -7.565 -6.374 14.620 1.00 52.47 156 VAL A N 1
ATOM 1270 C CA . VAL A 1 156 ? -6.493 -7.172 15.212 1.00 52.47 156 VAL A CA 1
ATOM 1271 C C . VAL A 1 156 ? -5.150 -6.627 14.762 1.00 52.47 156 VAL A C 1
ATOM 1273 O O . VAL A 1 156 ? -4.842 -6.561 13.574 1.00 52.47 156 VAL A O 1
ATOM 1276 N N . THR A 1 157 ? -4.332 -6.245 15.736 1.00 70.06 157 THR A N 1
ATOM 1277 C CA . THR A 1 157 ? -2.926 -5.913 15.519 1.00 70.06 157 THR A CA 1
ATOM 1278 C C . THR A 1 157 ? -2.073 -7.092 15.968 1.00 70.06 157 THR A C 1
ATOM 1280 O O . THR A 1 157 ? -2.183 -7.525 17.117 1.00 70.06 157 THR A O 1
ATOM 1283 N N . ILE A 1 158 ? -1.210 -7.583 15.082 1.00 61.75 158 ILE A N 1
ATOM 1284 C CA . ILE A 1 158 ? -0.228 -8.627 15.388 1.00 61.75 158 ILE A CA 1
ATOM 1285 C C . ILE A 1 158 ? 1.124 -7.947 15.603 1.00 61.75 158 ILE A C 1
ATOM 1287 O O . ILE A 1 158 ? 1.526 -7.095 14.811 1.00 61.75 158 ILE A O 1
ATOM 1291 N N . ARG A 1 159 ? 1.813 -8.294 16.693 1.00 66.31 159 ARG A N 1
ATOM 1292 C CA . ARG A 1 159 ? 3.224 -7.945 16.900 1.00 66.31 159 ARG A CA 1
ATOM 1293 C C . ARG A 1 159 ? 4.029 -9.228 17.036 1.00 66.31 159 ARG A C 1
ATOM 1295 O O . ARG A 1 159 ? 3.811 -9.993 17.978 1.00 66.31 159 ARG A O 1
ATOM 1302 N N . GLU A 1 160 ? 4.944 -9.433 16.103 1.00 61.16 160 GLU A N 1
ATOM 1303 C CA . GLU A 1 160 ? 5.878 -10.556 16.103 1.00 61.16 160 GLU A CA 1
ATOM 1304 C C . GLU A 1 160 ? 7.010 -10.301 17.109 1.00 61.16 160 GLU A C 1
ATOM 1306 O O . GLU A 1 160 ? 7.446 -9.160 17.303 1.00 61.16 160 GLU A O 1
ATOM 1311 N N . ARG A 1 161 ? 7.490 -11.360 17.772 1.00 49.22 161 ARG A N 1
ATOM 1312 C CA . ARG A 1 161 ? 8.820 -11.336 18.397 1.00 49.22 161 ARG A CA 1
ATOM 1313 C C . ARG A 1 161 ? 9.814 -11.613 17.273 1.00 49.22 161 ARG A C 1
ATOM 1315 O O . ARG A 1 161 ? 9.661 -12.624 16.602 1.00 49.22 161 ARG A O 1
ATOM 1322 N N . GLY A 1 162 ? 10.734 -10.673 17.046 1.00 44.81 162 GLY A N 1
ATOM 1323 C CA . GLY A 1 162 ? 11.579 -10.611 15.850 1.00 44.81 162 GLY A CA 1
ATOM 1324 C C . GLY A 1 162 ? 12.234 -11.936 15.452 1.00 44.81 162 GLY A C 1
ATOM 1325 O O . GLY A 1 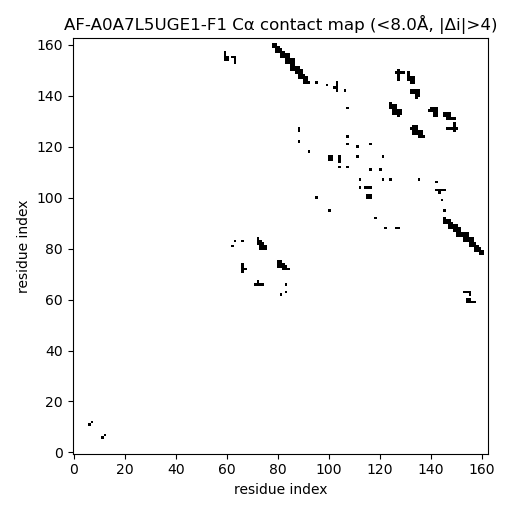162 ? 12.603 -12.731 16.317 1.00 44.81 162 GLY A O 1
ATOM 1326 N N . ILE A 1 163 ? 12.357 -12.121 14.135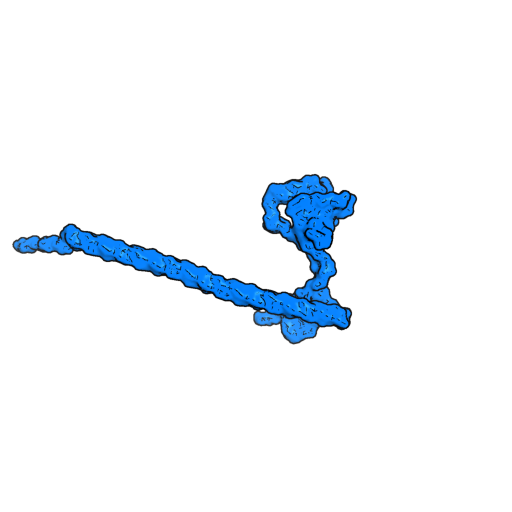 1.00 39.88 163 ILE A N 1
ATOM 1327 C CA . ILE A 1 163 ? 13.284 -13.068 13.503 1.00 39.88 163 ILE A CA 1
ATOM 1328 C C . ILE A 1 163 ? 14.700 -12.503 13.623 1.00 39.88 163 ILE A C 1
ATOM 1330 O O . ILE A 1 163 ? 14.853 -11.282 13.378 1.00 39.88 163 ILE A O 1
#

Secondary structure (DSSP, 8-state):
------SS-HHHHHHHHHHHHHHHHHHHHHHHHHHHHHHHHHHHHHHHHHHHHHHHHHHHHHHHHHHHHTT-SEEEETTEEEEEEEPPPEE-TTTS-HHHHHHHHHHS-GGG-SSS--HHHHHHHEEE-TTSEEEETTT--EEEEEEEE---SEEEEEEEPP-

Radius of gyration: 31.25 Å; Cα contacts (8 Å, |Δi|>4): 159; chains: 1; bounding box: 82×48×78 Å